Protein AF-A0A7S0HHM3-F1 (afdb_monomer_lite)

pLDDT: mean 81.06, std 15.21, range [30.91, 98.12]

Foldseek 3Di:
DPPPVVVVLLVVLVVDDVVVSLVSLCVVCVHFNFPPPDPVLVVFPPVLNVVCVVPPDRTDGSVVVNVVSVVCVCCVVPPQQLPPPAADEAEAECPDPPDHPVVVVVSQVNHPRRDYDYQHPFQDRHCREDPNGGPPCHVVVVVVVCVRVCVRVVHDDDD

Radius of gyration: 18.71 Å; chains: 1; bounding box: 44×27×52 Å

Organism: NCBI:txid33657

Secondary structure (DSSP, 8-state):
---HHHHHHHHHHHHS-HHHHHHHHHHHHTSSEE----TTGGGS-HHHHHHHHHH---EE-HHHHHHHHHHHHHHHHH--GGG--S-EEEEE-TT-SSS-HHHHHHHHHTSTTEEEEE--S-S-SS--SBTTTBGGGHHHHHHHHHHHHHHHTT-----

Sequence (159 aa):
MPSLLWEALGWLALLLPRAAAHCLLRIAYGGPYKKPKPRRADVLGAERAEMYARYWTTTYPIGASLHPISLFRILGSTLNYERLGLPVLALANPADRVNAFTATAAAVARLPRGELEVVLDSENTHVIAGDIFAPGSNERMVRRTLEFATRAAGVSHFP

Structure (mmCIF, N/CA/C/O backbone):
data_AF-A0A7S0HHM3-F1
#
_entry.id   AF-A0A7S0HHM3-F1
#
loop_
_atom_site.group_PDB
_atom_site.id
_atom_site.type_symbol
_atom_site.label_atom_id
_atom_site.label_alt_id
_atom_site.label_comp_id
_atom_site.label_asym_id
_atom_site.label_entity_id
_atom_site.label_seq_id
_atom_site.pdbx_PDB_ins_code
_atom_site.Cartn_x
_atom_site.Cartn_y
_atom_site.Cartn_z
_atom_site.occupancy
_atom_site.B_iso_or_equiv
_atom_site.auth_seq_id
_atom_site.auth_comp_id
_atom_site.auth_asym_id
_atom_site.auth_atom_id
_atom_site.pdbx_PDB_model_num
ATOM 1 N N . MET A 1 1 ? -4.991 12.072 -6.915 1.00 30.91 1 MET A N 1
ATOM 2 C CA . MET A 1 1 ? -6.287 1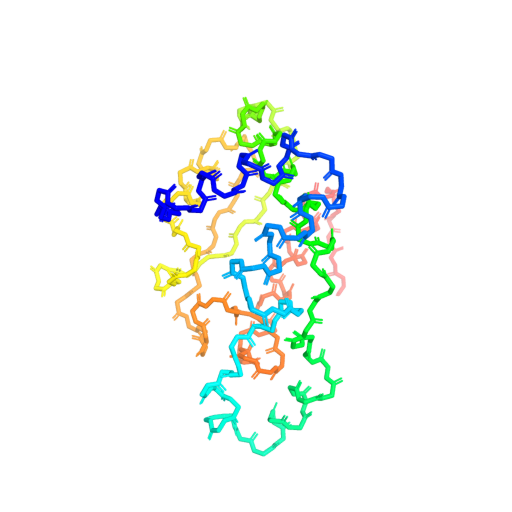1.696 -7.517 1.00 30.91 1 MET A CA 1
ATOM 3 C C . MET A 1 1 ? -5.993 10.828 -8.726 1.00 30.91 1 MET A C 1
ATOM 5 O O . MET A 1 1 ? -5.033 11.156 -9.422 1.00 30.91 1 MET A O 1
ATOM 9 N N . PRO A 1 2 ? -6.727 9.732 -8.974 1.00 46.19 2 PRO A N 1
ATOM 10 C CA . PRO A 1 2 ? -6.668 9.090 -10.280 1.00 46.19 2 PRO A CA 1
ATOM 11 C C . PRO A 1 2 ? -6.996 10.142 -11.344 1.00 46.19 2 PRO A C 1
ATOM 13 O O . PRO A 1 2 ? -7.764 11.067 -11.079 1.00 46.19 2 PRO A O 1
ATOM 16 N N . SER A 1 3 ? -6.394 10.055 -12.528 1.00 58.12 3 SER A N 1
ATOM 17 C CA . SER A 1 3 ? -6.823 10.927 -13.621 1.00 58.12 3 SER A CA 1
ATOM 18 C C . SER A 1 3 ? -8.307 10.671 -13.905 1.00 58.12 3 SER A C 1
ATOM 20 O O . SER A 1 3 ? -8.780 9.546 -13.750 1.00 58.12 3 SER A O 1
ATOM 22 N N . LEU A 1 4 ? -9.042 11.692 -14.347 1.00 52.81 4 LEU A N 1
ATOM 23 C CA . LEU A 1 4 ? -10.455 11.574 -14.741 1.00 52.81 4 LEU A CA 1
ATOM 24 C C . LEU A 1 4 ? -10.680 10.423 -15.749 1.00 52.81 4 LEU A C 1
ATOM 26 O O . LEU A 1 4 ? -11.704 9.744 -15.750 1.00 52.81 4 LEU A O 1
ATOM 30 N N . LEU A 1 5 ? -9.652 10.163 -16.564 1.00 58.94 5 LEU A N 1
ATOM 31 C CA . LEU A 1 5 ? -9.550 9.032 -17.480 1.00 58.94 5 LEU A CA 1
ATOM 32 C C . LEU A 1 5 ? -9.664 7.675 -16.764 1.00 58.94 5 LEU A C 1
ATOM 34 O O . LEU A 1 5 ? -10.292 6.757 -17.279 1.00 58.94 5 LEU A O 1
ATOM 38 N N . TRP A 1 6 ? -9.055 7.537 -15.587 1.00 60.56 6 TRP A N 1
ATOM 39 C CA . TRP A 1 6 ? -9.036 6.294 -14.823 1.00 60.56 6 TRP A CA 1
ATOM 40 C C . TRP A 1 6 ? -10.372 5.994 -14.156 1.00 60.56 6 TRP A C 1
ATOM 42 O O . TRP A 1 6 ? -10.821 4.849 -14.168 1.00 60.56 6 TRP A O 1
ATOM 52 N N . GLU A 1 7 ? -11.047 7.026 -13.655 1.00 62.50 7 GLU A N 1
ATOM 53 C CA . GLU A 1 7 ? -12.415 6.884 -13.160 1.00 62.50 7 GLU A CA 1
ATOM 54 C C . GLU A 1 7 ? -13.350 6.467 -14.301 1.00 62.50 7 GLU A C 1
ATOM 56 O O . GLU A 1 7 ? -14.043 5.457 -14.186 1.00 62.50 7 GLU A O 1
ATOM 61 N N . ALA A 1 8 ? -13.296 7.156 -15.446 1.00 68.56 8 ALA A N 1
ATOM 62 C CA . ALA A 1 8 ? -14.123 6.835 -16.609 1.00 68.56 8 ALA A CA 1
ATOM 63 C C . ALA A 1 8 ? -13.869 5.418 -17.162 1.00 68.56 8 ALA A C 1
ATOM 65 O O . ALA A 1 8 ? -14.816 4.673 -17.422 1.00 68.56 8 ALA A O 1
ATOM 66 N N . LEU A 1 9 ? -12.602 5.009 -17.304 1.00 69.50 9 LEU A N 1
ATOM 67 C CA . LEU A 1 9 ? -12.239 3.666 -17.771 1.00 69.50 9 LEU A CA 1
ATOM 68 C C . LEU A 1 9 ? -12.651 2.577 -16.777 1.00 69.50 9 LEU A C 1
ATOM 70 O O . LEU A 1 9 ? -13.123 1.522 -17.202 1.00 69.50 9 LEU A O 1
ATOM 74 N N . GLY A 1 10 ? -12.518 2.829 -15.472 1.00 65.75 10 GLY A N 1
ATOM 75 C CA . GLY A 1 10 ? -12.994 1.923 -14.430 1.00 65.75 10 GLY A CA 1
ATOM 76 C C . GLY A 1 10 ? -14.506 1.708 -14.507 1.00 65.75 10 GLY A C 1
ATOM 77 O O . GLY A 1 10 ? -14.965 0.567 -14.470 1.00 65.75 10 GLY A O 1
ATOM 78 N N . TRP A 1 11 ? -15.282 2.780 -14.691 1.00 66.38 11 TRP A N 1
ATOM 79 C CA . TRP A 1 11 ? -16.737 2.693 -14.851 1.00 66.38 11 TRP A CA 1
ATOM 80 C C . TRP A 1 11 ? -17.145 1.928 -16.108 1.00 66.38 11 TRP A C 1
ATOM 82 O O . TRP A 1 11 ? -17.957 1.007 -16.026 1.00 66.38 11 TRP A O 1
ATOM 92 N N . LEU A 1 12 ? -16.548 2.248 -17.256 1.00 71.69 12 LEU A N 1
ATOM 93 C CA . LEU A 1 12 ? -16.844 1.560 -18.512 1.00 71.69 12 LEU A CA 1
ATOM 94 C C . LEU A 1 12 ? -16.468 0.074 -18.449 1.00 71.69 12 LEU A C 1
ATOM 96 O O . LEU A 1 12 ? -17.251 -0.775 -18.868 1.00 71.69 12 LEU A O 1
ATOM 100 N N . ALA A 1 13 ? -15.321 -0.273 -17.860 1.00 71.25 13 ALA A N 1
ATOM 101 C CA . ALA A 1 13 ? -14.908 -1.667 -17.708 1.00 71.25 13 ALA A CA 1
ATOM 102 C C . ALA A 1 13 ? -15.842 -2.484 -16.794 1.00 71.25 13 ALA A C 1
ATOM 104 O O . ALA A 1 13 ? -15.921 -3.699 -16.945 1.00 71.25 13 ALA A O 1
ATOM 105 N N . LEU A 1 14 ? -16.562 -1.851 -15.863 1.00 68.44 14 LEU A N 1
ATOM 106 C CA . LEU A 1 14 ? -17.506 -2.538 -14.973 1.00 68.44 14 LEU A CA 1
ATOM 107 C C . LEU A 1 14 ? -18.922 -2.666 -15.548 1.00 68.44 14 LEU A C 1
ATOM 109 O O . LEU A 1 14 ? -19.664 -3.548 -15.124 1.00 68.44 14 LEU A O 1
ATOM 113 N N . LEU A 1 15 ? -19.314 -1.781 -16.466 1.00 78.94 15 LEU A N 1
ATOM 114 C CA . LEU A 1 15 ? -20.653 -1.772 -17.069 1.00 78.94 15 LEU A CA 1
ATOM 115 C C . LEU A 1 15 ? -20.746 -2.638 -18.332 1.00 78.94 15 LEU A C 1
ATOM 117 O O . LEU A 1 15 ? -21.839 -2.991 -18.768 1.00 78.94 15 LEU A O 1
ATOM 121 N N . LEU A 1 16 ? -19.605 -2.978 -18.928 1.00 80.12 16 LEU A N 1
ATOM 122 C CA . LEU A 1 16 ? -19.536 -3.793 -20.131 1.00 80.12 16 LEU A CA 1
ATOM 123 C C . LEU A 1 16 ? -19.557 -5.297 -19.805 1.00 80.12 16 LEU A C 1
ATOM 125 O O . LEU A 1 16 ? -18.983 -5.723 -18.799 1.00 80.12 16 LEU A O 1
ATOM 129 N N . PRO A 1 17 ? -20.119 -6.144 -20.693 1.00 84.50 17 PRO A N 1
ATOM 130 C CA . PRO A 1 17 ? -19.917 -7.587 -20.622 1.00 84.50 17 PRO A CA 1
ATOM 131 C C . PRO A 1 17 ? -18.426 -7.927 -20.527 1.00 84.50 17 PRO A C 1
ATOM 133 O O . PRO A 1 17 ? -17.597 -7.264 -21.153 1.00 84.50 17 PRO A O 1
ATOM 136 N N . ARG A 1 18 ? -18.070 -8.994 -19.800 1.00 77.06 18 ARG A N 1
ATOM 137 C CA . ARG A 1 18 ? -16.670 -9.358 -19.489 1.00 77.06 18 ARG A CA 1
ATOM 138 C C . ARG A 1 18 ? -15.729 -9.320 -20.702 1.00 77.06 18 ARG A C 1
ATOM 140 O O . ARG A 1 18 ? -14.599 -8.854 -20.579 1.00 77.06 18 ARG A O 1
ATOM 147 N N . ALA A 1 19 ? -16.185 -9.785 -21.866 1.00 80.06 19 ALA A N 1
ATOM 148 C CA . ALA A 1 19 ? -15.407 -9.755 -23.105 1.00 80.06 19 ALA A CA 1
ATOM 149 C C . ALA A 1 19 ? -15.112 -8.322 -23.594 1.00 80.06 19 ALA A C 1
ATOM 151 O O . ALA A 1 19 ? -13.980 -8.018 -23.968 1.00 80.06 19 ALA A O 1
ATOM 152 N N . ALA A 1 20 ? -16.101 -7.427 -23.533 1.00 80.44 20 ALA A N 1
ATOM 153 C CA . ALA A 1 20 ? -15.964 -6.022 -23.908 1.00 80.44 20 ALA A CA 1
ATOM 154 C C . ALA A 1 20 ? -15.145 -5.226 -22.875 1.00 80.44 20 ALA A C 1
ATOM 156 O O . ALA A 1 20 ? -14.298 -4.430 -23.266 1.00 80.44 20 ALA A O 1
ATOM 157 N N . ALA A 1 21 ? -15.298 -5.512 -21.578 1.00 78.06 21 ALA A N 1
ATOM 158 C CA . ALA A 1 21 ? -14.451 -4.963 -20.517 1.00 78.06 21 ALA A CA 1
ATOM 159 C C . ALA A 1 2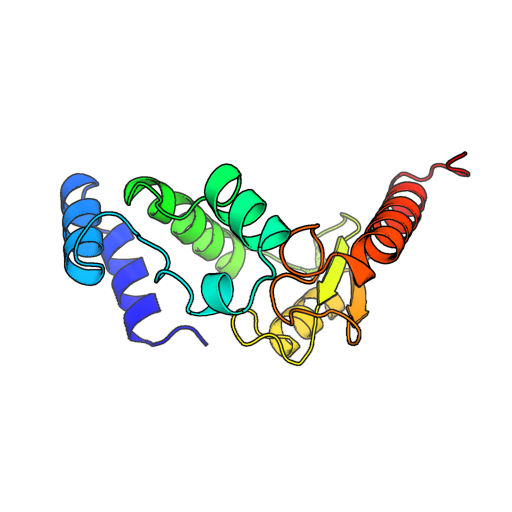1 ? -12.972 -5.350 -20.693 1.00 78.06 21 ALA A C 1
ATOM 161 O O . ALA A 1 21 ? -12.082 -4.503 -20.632 1.00 78.06 21 ALA A O 1
ATOM 162 N N . HIS A 1 22 ? -12.703 -6.629 -20.977 1.00 74.62 22 HIS A N 1
ATOM 163 C CA . HIS A 1 22 ? -11.362 -7.105 -21.321 1.00 74.62 22 HIS A CA 1
ATOM 164 C C . HIS A 1 22 ? -10.803 -6.409 -22.562 1.00 74.62 22 HIS A C 1
ATOM 166 O O . HIS A 1 22 ? -9.633 -6.036 -22.561 1.00 74.62 22 HIS A O 1
ATOM 172 N N . CYS A 1 23 ? -11.613 -6.246 -23.612 1.00 77.81 23 CYS A N 1
ATOM 173 C CA . CYS A 1 23 ? -11.196 -5.573 -24.838 1.00 77.81 23 CYS A CA 1
ATOM 174 C C . CYS A 1 23 ? -10.863 -4.097 -24.577 1.00 77.81 23 CYS A C 1
ATOM 176 O O . CYS A 1 23 ? -9.777 -3.654 -24.938 1.00 77.81 23 CYS A O 1
ATOM 178 N N . LEU A 1 24 ? -11.733 -3.371 -23.865 1.00 78.44 24 LEU A N 1
ATOM 179 C CA . LEU A 1 24 ? -11.530 -1.972 -23.481 1.00 78.44 24 LEU A CA 1
ATOM 180 C C . LEU A 1 24 ? -10.234 -1.789 -22.689 1.00 78.44 24 LEU A C 1
ATOM 182 O O . LEU A 1 24 ? -9.408 -0.950 -23.040 1.00 78.44 24 LEU A O 1
ATOM 186 N N . LEU A 1 25 ? -10.029 -2.601 -21.649 1.00 73.75 25 LEU A N 1
ATOM 187 C CA . LEU A 1 25 ? -8.807 -2.545 -20.854 1.00 73.75 25 LEU A CA 1
ATOM 188 C C . LEU A 1 25 ? -7.583 -2.918 -21.702 1.00 73.75 25 LEU A C 1
ATOM 190 O O . LEU A 1 25 ? -6.559 -2.248 -21.631 1.00 73.75 25 LEU A O 1
ATOM 194 N N . ARG A 1 26 ? -7.677 -3.934 -22.565 1.00 73.12 26 ARG A N 1
ATOM 195 C CA . ARG A 1 26 ? -6.578 -4.315 -23.464 1.00 73.12 26 ARG A CA 1
ATOM 196 C C . ARG A 1 26 ? -6.236 -3.215 -24.471 1.00 73.12 26 ARG A C 1
ATOM 198 O O . ARG A 1 26 ? -5.058 -3.054 -24.762 1.00 73.12 26 ARG A O 1
ATOM 205 N N . ILE A 1 27 ? -7.217 -2.470 -24.981 1.00 74.56 27 ILE A N 1
ATOM 206 C CA . ILE A 1 27 ? -7.008 -1.315 -25.869 1.00 74.56 27 ILE A CA 1
ATOM 207 C C . ILE A 1 27 ? -6.354 -0.169 -25.094 1.00 74.56 27 ILE A C 1
ATOM 209 O O . ILE A 1 27 ? -5.338 0.356 -25.538 1.00 74.56 27 ILE A O 1
ATOM 213 N N . ALA A 1 28 ? -6.875 0.165 -23.909 1.00 70.94 28 ALA A N 1
ATOM 214 C CA . ALA A 1 28 ? -6.318 1.215 -23.056 1.00 70.94 28 ALA A CA 1
ATOM 215 C C . ALA A 1 28 ? -4.864 0.929 -22.630 1.00 70.94 28 ALA A C 1
ATOM 217 O O . ALA A 1 28 ? -4.088 1.860 -22.428 1.00 70.94 28 ALA A O 1
ATOM 218 N N . TYR A 1 29 ? -4.489 -0.351 -22.518 1.00 65.12 29 TYR A N 1
ATOM 219 C CA . TYR A 1 29 ? -3.166 -0.791 -22.066 1.00 65.12 29 TYR A CA 1
ATOM 220 C C . TYR A 1 29 ? -2.261 -1.402 -23.148 1.00 65.12 29 TYR A C 1
ATOM 222 O O . TYR A 1 29 ? -1.115 -1.742 -22.857 1.00 65.12 29 TYR A O 1
ATOM 230 N N . GLY A 1 30 ? -2.741 -1.565 -24.382 1.00 63.62 30 GLY A N 1
ATOM 231 C CA . GLY A 1 30 ? -1.977 -2.122 -25.506 1.00 63.62 30 GLY A CA 1
ATOM 232 C C . GLY A 1 30 ? -1.586 -3.609 -25.400 1.00 63.62 30 GLY A C 1
ATOM 233 O O . GLY A 1 30 ? -0.712 -4.054 -26.142 1.00 63.62 30 GLY A O 1
ATOM 234 N N . GLY A 1 31 ? -2.177 -4.406 -24.497 1.00 64.75 31 GLY A N 1
ATOM 235 C CA . GLY A 1 31 ? -1.780 -5.809 -24.283 1.00 64.75 31 GLY A CA 1
ATOM 236 C C . GLY A 1 31 ? -2.056 -6.338 -22.869 1.00 64.75 31 GLY A C 1
ATOM 237 O O . GLY A 1 31 ? -2.897 -5.772 -22.168 1.00 64.75 31 GLY A O 1
ATOM 238 N N . PRO A 1 32 ? -1.397 -7.433 -22.423 1.00 61.09 32 PRO A N 1
ATOM 239 C CA . PRO A 1 32 ? -1.389 -7.766 -21.000 1.00 61.09 32 PRO A CA 1
ATOM 240 C C . PRO A 1 32 ? -0.859 -6.564 -20.213 1.00 61.09 32 PRO A C 1
ATOM 242 O O . PRO A 1 32 ? 0.025 -5.859 -20.708 1.00 61.09 32 PRO A O 1
ATOM 245 N N . TYR A 1 33 ? -1.390 -6.326 -19.009 1.00 51.72 33 TYR A N 1
ATOM 246 C CA . TYR A 1 33 ? -0.918 -5.229 -18.170 1.00 51.72 33 TYR A CA 1
ATOM 247 C C . TYR A 1 33 ? 0.523 -5.532 -17.755 1.00 51.72 33 TYR A C 1
ATOM 249 O O . TYR A 1 33 ? 0.785 -6.272 -16.803 1.00 51.72 33 TYR A O 1
ATOM 257 N N . LYS A 1 34 ? 1.465 -4.996 -18.527 1.00 53.72 34 LYS A N 1
ATOM 258 C CA . LYS A 1 34 ? 2.873 -4.941 -18.179 1.00 53.72 34 LYS A CA 1
ATOM 259 C C . LYS A 1 34 ? 3.016 -3.702 -17.318 1.00 53.72 34 LYS A C 1
ATOM 261 O O . LYS A 1 34 ? 2.821 -2.594 -17.821 1.00 53.72 34 LYS A O 1
ATOM 266 N N . LYS A 1 35 ? 3.367 -3.858 -16.034 1.00 50.94 35 LYS A N 1
ATOM 267 C CA . LYS A 1 35 ? 3.929 -2.696 -15.331 1.00 50.94 35 LYS A CA 1
ATOM 268 C C . LYS A 1 35 ? 5.106 -2.243 -16.198 1.00 50.94 35 LYS A C 1
ATOM 270 O O . LYS A 1 35 ? 5.884 -3.117 -16.598 1.00 50.94 35 LYS A O 1
ATOM 275 N N . PRO A 1 36 ? 5.210 -0.952 -16.569 1.00 45.00 36 PRO A N 1
ATOM 276 C CA . PRO A 1 36 ? 6.332 -0.492 -17.374 1.00 45.00 36 PRO A CA 1
ATOM 277 C C . PRO A 1 36 ? 7.604 -1.050 -16.743 1.00 45.00 36 PRO A C 1
ATOM 279 O O . PRO A 1 36 ? 7.772 -0.900 -15.528 1.00 45.00 36 PRO A O 1
ATOM 282 N N . LYS A 1 37 ? 8.424 -1.766 -17.541 1.00 46.97 37 LYS A N 1
ATOM 283 C CA . LYS A 1 37 ? 9.742 -2.253 -17.109 1.00 46.97 37 LYS A CA 1
ATOM 284 C C . LYS A 1 37 ? 10.372 -1.071 -16.408 1.00 46.97 37 LYS A C 1
ATOM 286 O O . LYS A 1 37 ? 10.549 -0.031 -17.056 1.00 46.97 37 LYS A O 1
ATOM 291 N N . PRO A 1 38 ? 10.584 -1.130 -15.093 1.00 47.53 38 PRO A N 1
ATOM 292 C CA . PRO A 1 38 ? 11.026 0.069 -14.465 1.00 47.53 38 PRO A CA 1
ATOM 293 C C . PRO A 1 38 ? 12.448 0.256 -14.984 1.00 47.53 38 PRO A C 1
ATOM 295 O O . PRO A 1 38 ? 13.251 -0.672 -14.928 1.00 47.53 38 PRO A O 1
ATOM 298 N N . ARG A 1 39 ? 12.792 1.491 -15.347 1.00 50.34 39 ARG A N 1
ATOM 299 C CA . ARG A 1 39 ? 14.187 1.959 -15.304 1.00 50.34 39 ARG A CA 1
ATOM 300 C C . ARG A 1 39 ? 14.872 1.635 -13.954 1.00 50.34 39 ARG A C 1
ATOM 302 O O . ARG A 1 39 ? 16.040 1.928 -13.787 1.00 50.34 39 ARG A O 1
ATOM 309 N N . ARG A 1 40 ? 14.133 1.087 -12.968 1.00 54.09 40 ARG A N 1
ATOM 310 C CA . ARG A 1 40 ? 14.590 0.655 -11.649 1.00 54.09 40 ARG A CA 1
ATOM 311 C C . ARG A 1 40 ? 15.445 -0.608 -11.665 1.00 54.09 40 ARG A C 1
ATOM 313 O O . ARG A 1 40 ? 16.312 -0.667 -10.818 1.00 54.09 40 ARG A O 1
ATOM 320 N N . ALA A 1 41 ? 15.244 -1.583 -12.560 1.00 54.53 41 ALA A N 1
ATOM 321 C CA . ALA A 1 41 ? 16.114 -2.773 -12.561 1.00 54.53 41 ALA A CA 1
ATOM 322 C C . ALA A 1 41 ? 17.577 -2.392 -12.846 1.00 54.53 41 ALA A C 1
ATOM 324 O O . ALA A 1 41 ? 18.478 -2.912 -12.204 1.00 54.53 41 ALA A O 1
ATOM 325 N N . ASP A 1 42 ? 17.779 -1.397 -13.711 1.00 59.03 42 ASP A N 1
ATOM 326 C CA . ASP A 1 42 ? 19.101 -0.893 -14.095 1.00 59.03 42 ASP A CA 1
ATOM 327 C C . ASP A 1 42 ? 19.801 -0.096 -12.971 1.00 59.03 42 ASP A C 1
ATOM 329 O O . ASP A 1 42 ? 21.012 0.092 -13.013 1.00 59.03 42 ASP A O 1
ATOM 333 N N . VAL A 1 43 ? 19.054 0.369 -11.957 1.00 70.06 43 VAL A N 1
ATOM 334 C CA . VAL A 1 43 ? 19.598 0.999 -10.730 1.00 70.06 43 VAL A CA 1
ATOM 335 C C . VAL A 1 43 ? 19.581 0.064 -9.517 1.00 70.06 43 VAL A C 1
ATOM 337 O O . VAL A 1 43 ? 20.049 0.445 -8.444 1.00 70.06 43 VAL A O 1
ATOM 340 N N . LEU A 1 44 ? 19.067 -1.161 -9.656 1.00 74.56 44 LEU A N 1
ATOM 341 C CA . LEU A 1 44 ? 19.261 -2.202 -8.654 1.00 74.56 44 LEU A CA 1
ATOM 342 C C . LEU A 1 44 ? 20.649 -2.817 -8.877 1.00 74.56 44 LEU A C 1
ATOM 344 O O . LEU A 1 44 ? 21.031 -3.120 -10.003 1.00 74.56 44 LEU A O 1
ATOM 348 N N . GLY A 1 45 ? 21.416 -3.014 -7.801 1.00 82.38 45 GLY A N 1
ATOM 349 C CA . GLY A 1 45 ? 22.643 -3.816 -7.876 1.00 82.38 45 GLY A CA 1
ATOM 350 C C . GLY A 1 45 ? 22.348 -5.224 -8.412 1.00 82.38 45 GLY A C 1
ATOM 351 O O . GLY A 1 45 ? 21.216 -5.695 -8.287 1.00 82.38 45 GLY A O 1
ATOM 352 N N . ALA A 1 46 ? 23.355 -5.890 -8.989 1.00 84.75 46 ALA A N 1
ATOM 353 C CA . ALA A 1 46 ? 23.197 -7.145 -9.739 1.00 84.75 46 ALA A CA 1
ATOM 354 C C . ALA A 1 46 ? 22.340 -8.202 -9.014 1.00 84.75 46 ALA A C 1
ATOM 356 O O . ALA A 1 46 ? 21.407 -8.746 -9.599 1.00 84.75 46 ALA A O 1
ATOM 357 N N . GLU A 1 47 ? 22.590 -8.412 -7.722 1.00 87.69 47 GLU A N 1
ATOM 358 C CA . GLU A 1 47 ? 21.831 -9.343 -6.878 1.00 87.69 47 GLU A CA 1
ATOM 359 C C . GLU A 1 47 ? 20.336 -8.985 -6.796 1.00 87.69 47 GLU A C 1
ATOM 361 O O . GLU A 1 47 ? 19.461 -9.812 -7.052 1.00 87.69 47 GLU A O 1
ATOM 366 N N . ARG A 1 48 ? 20.009 -7.717 -6.516 1.00 88.44 48 ARG A N 1
ATOM 367 C CA . ARG A 1 48 ? 18.612 -7.260 -6.422 1.00 88.44 48 ARG A CA 1
ATOM 368 C C . ARG A 1 48 ? 17.914 -7.263 -7.780 1.00 88.44 48 ARG A C 1
ATOM 370 O O . ARG A 1 48 ? 16.703 -7.475 -7.838 1.00 88.44 48 ARG A O 1
ATOM 377 N N . ALA A 1 49 ? 18.652 -7.056 -8.869 1.00 85.25 49 ALA A N 1
ATOM 378 C CA . ALA A 1 49 ? 18.126 -7.194 -10.222 1.00 85.25 49 ALA A CA 1
ATOM 379 C C . ALA A 1 49 ? 17.766 -8.657 -10.543 1.00 85.25 49 ALA A C 1
ATOM 381 O O . ALA A 1 49 ? 16.703 -8.910 -11.115 1.00 85.25 49 ALA A O 1
ATOM 382 N N . GLU A 1 50 ? 18.590 -9.619 -10.118 1.00 87.12 50 GLU A N 1
ATOM 383 C CA . GLU A 1 50 ? 18.290 -11.050 -10.240 1.00 87.12 50 GLU A CA 1
ATOM 384 C C . GLU A 1 50 ? 17.049 -11.433 -9.421 1.00 87.12 50 GLU A C 1
ATOM 386 O O . GLU A 1 50 ? 16.116 -12.045 -9.950 1.00 87.12 50 GLU A O 1
ATOM 391 N N . MET A 1 51 ? 16.973 -10.997 -8.159 1.00 88.50 51 MET A N 1
ATOM 392 C CA . MET A 1 51 ? 15.789 -11.210 -7.319 1.00 88.50 51 MET A CA 1
ATOM 393 C C . MET A 1 51 ? 14.529 -10.595 -7.938 1.00 88.50 51 MET A C 1
ATOM 395 O O . MET A 1 51 ? 13.471 -11.226 -7.947 1.00 88.50 51 MET A O 1
ATOM 399 N N 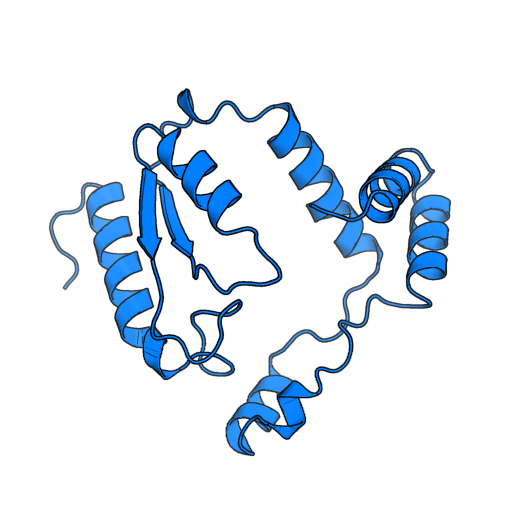. TYR A 1 52 ? 14.634 -9.384 -8.494 1.00 86.31 52 TYR A N 1
ATOM 400 C CA . TYR A 1 52 ? 13.537 -8.736 -9.208 1.00 86.31 52 TYR A CA 1
ATOM 401 C C . TYR A 1 52 ? 13.080 -9.572 -10.407 1.00 86.31 52 TYR A C 1
ATOM 403 O O . TYR A 1 52 ? 11.886 -9.816 -10.562 1.00 86.31 52 TYR A O 1
ATOM 411 N N . ALA A 1 53 ? 14.008 -10.056 -11.233 1.00 83.94 53 ALA A N 1
ATOM 412 C CA . ALA A 1 53 ? 13.676 -10.881 -12.391 1.00 83.94 53 ALA A CA 1
ATOM 413 C C . ALA A 1 53 ? 13.001 -12.204 -11.997 1.00 83.94 53 ALA A C 1
ATOM 415 O O . ALA A 1 53 ? 12.090 -12.658 -12.691 1.00 83.94 53 ALA A O 1
ATOM 416 N N . ARG A 1 54 ? 13.428 -12.806 -10.880 1.00 87.12 54 ARG A N 1
ATOM 417 C CA . ARG A 1 54 ? 12.935 -14.105 -10.414 1.00 87.12 54 ARG A CA 1
ATOM 418 C C . ARG A 1 54 ? 11.590 -14.030 -9.693 1.00 87.12 54 ARG A C 1
ATOM 420 O O . ARG A 1 54 ? 10.747 -14.898 -9.906 1.00 87.12 54 ARG A O 1
ATOM 427 N N . TYR A 1 55 ? 11.393 -13.032 -8.833 1.00 88.19 55 TYR A N 1
ATOM 428 C CA . TYR A 1 55 ? 10.263 -12.995 -7.897 1.00 88.19 55 TYR A CA 1
ATOM 429 C C . TYR A 1 55 ? 9.255 -11.878 -8.176 1.00 88.19 55 TYR A C 1
ATOM 431 O O . TYR A 1 55 ? 8.125 -11.933 -7.688 1.00 88.19 55 TYR A O 1
ATOM 439 N N . TRP A 1 56 ? 9.616 -10.857 -8.959 1.00 85.50 56 TRP A N 1
ATOM 440 C CA . TRP A 1 56 ? 8.709 -9.744 -9.205 1.00 85.50 56 TRP A CA 1
ATOM 441 C C . TRP A 1 56 ? 7.735 -10.048 -10.339 1.00 85.50 56 TRP A C 1
ATOM 443 O O . TRP A 1 56 ? 8.113 -10.272 -11.490 1.00 85.50 56 TRP A O 1
ATOM 453 N N . THR A 1 57 ? 6.438 -9.961 -10.049 1.00 80.88 57 THR A N 1
ATOM 454 C CA . THR A 1 57 ? 5.421 -10.072 -11.097 1.00 80.88 57 THR A CA 1
ATOM 455 C C . THR A 1 57 ? 5.438 -8.815 -11.969 1.00 80.88 57 THR A C 1
ATOM 457 O O . THR A 1 57 ? 5.057 -7.721 -11.541 1.00 80.88 57 THR A O 1
ATOM 460 N N . THR A 1 58 ? 5.879 -8.969 -13.216 1.00 73.88 58 THR A N 1
ATOM 461 C CA . THR A 1 58 ? 5.979 -7.879 -14.203 1.00 73.88 58 THR A CA 1
ATOM 462 C C . THR A 1 58 ? 4.774 -7.802 -15.139 1.00 73.88 58 THR A C 1
ATOM 464 O O . THR A 1 58 ? 4.566 -6.777 -15.789 1.00 73.88 58 THR A O 1
ATOM 467 N N . THR A 1 59 ? 3.963 -8.861 -15.190 1.00 70.38 59 THR A N 1
ATOM 468 C CA . THR A 1 59 ? 2.812 -8.973 -16.087 1.00 70.38 59 THR A CA 1
ATOM 469 C C . THR A 1 59 ? 1.627 -9.580 -15.350 1.00 70.38 59 THR A C 1
ATOM 471 O O . THR A 1 59 ? 1.751 -10.654 -14.769 1.00 70.38 59 THR A O 1
ATOM 474 N N . TYR A 1 60 ? 0.475 -8.915 -15.417 1.00 68.50 60 TYR A N 1
ATOM 475 C CA . TYR A 1 60 ? -0.787 -9.440 -14.900 1.00 68.50 60 TYR A CA 1
ATOM 476 C C . TYR A 1 60 ? -1.760 -9.709 -16.056 1.00 68.50 60 TYR A C 1
ATOM 478 O O . TYR A 1 60 ? -1.833 -8.904 -16.996 1.00 68.50 60 TYR A O 1
ATOM 486 N N . PRO A 1 61 ? -2.541 -10.806 -16.013 1.00 74.31 61 PRO A N 1
ATOM 487 C CA . PRO A 1 61 ? -3.656 -10.969 -16.933 1.00 74.31 61 PRO A CA 1
ATOM 488 C C . PRO A 1 61 ? -4.669 -9.852 -16.679 1.00 74.31 61 PRO A C 1
ATOM 490 O O . PRO A 1 61 ? -5.004 -9.555 -15.536 1.00 74.31 61 PRO A O 1
ATOM 493 N N . ILE A 1 62 ? -5.186 -9.248 -17.749 1.00 70.25 62 ILE A N 1
ATOM 494 C CA . ILE A 1 62 ? -6.052 -8.062 -17.658 1.00 70.25 62 ILE A CA 1
ATOM 495 C C . ILE A 1 62 ? -7.313 -8.297 -16.805 1.00 70.25 62 ILE A C 1
ATOM 497 O O . ILE A 1 62 ? -7.795 -7.389 -16.136 1.00 70.25 62 ILE A O 1
ATOM 501 N N . GLY A 1 63 ? -7.809 -9.539 -16.754 1.00 69.19 63 GLY A N 1
ATOM 502 C CA . GLY A 1 63 ? -8.936 -9.921 -15.901 1.00 69.19 63 GLY A CA 1
ATOM 503 C C . GLY A 1 63 ? -8.650 -9.831 -14.406 1.00 69.19 63 GLY A C 1
ATOM 504 O O . GLY A 1 63 ? -9.565 -9.565 -13.634 1.00 69.19 63 GLY A O 1
ATOM 505 N N . ALA A 1 64 ? -7.387 -9.967 -13.992 1.00 73.19 64 ALA A N 1
ATOM 506 C CA . ALA A 1 64 ? -6.999 -9.764 -12.600 1.00 73.19 64 ALA A CA 1
ATOM 507 C C . ALA A 1 64 ? -7.171 -8.300 -12.168 1.00 73.19 64 ALA A C 1
ATOM 509 O O . ALA A 1 64 ? -7.403 -8.049 -10.992 1.00 73.19 64 ALA A O 1
ATOM 510 N N . SER A 1 65 ? -7.124 -7.339 -13.101 1.00 68.75 65 SER A N 1
ATOM 511 C CA . SER A 1 65 ? -7.308 -5.912 -12.810 1.00 68.75 65 SER A CA 1
ATOM 512 C C . SER A 1 65 ? -8.759 -5.542 -12.478 1.00 68.75 65 SER A C 1
ATOM 514 O O . SER A 1 65 ? -8.983 -4.561 -11.774 1.00 68.75 65 SER A O 1
ATOM 516 N N . LEU A 1 66 ? -9.749 -6.328 -12.919 1.00 70.94 66 LEU A N 1
ATOM 517 C CA . LEU A 1 66 ? -11.169 -6.061 -12.641 1.00 70.94 66 LEU A CA 1
ATOM 518 C C . LEU A 1 66 ? -11.524 -6.240 -11.155 1.00 70.94 66 LEU A C 1
ATOM 520 O O . LEU A 1 66 ? -12.379 -5.525 -10.629 1.00 70.94 66 LEU A O 1
ATOM 524 N N . HIS A 1 67 ? -10.852 -7.167 -10.469 1.00 74.88 67 HIS A N 1
ATOM 525 C CA . HIS A 1 67 ? -11.086 -7.465 -9.055 1.00 74.88 67 HIS A CA 1
ATOM 526 C C . HIS A 1 67 ? -10.748 -6.295 -8.115 1.00 74.88 67 HIS A C 1
ATOM 528 O O . HIS A 1 67 ? -11.643 -5.870 -7.383 1.00 74.88 67 HIS A O 1
ATOM 534 N N . PRO A 1 68 ? -9.529 -5.715 -8.131 1.00 69.81 68 PRO A N 1
ATOM 535 C CA . PRO A 1 68 ? -9.213 -4.571 -7.285 1.00 69.81 68 PRO A CA 1
ATOM 536 C C . PRO A 1 68 ? -10.052 -3.343 -7.650 1.00 69.81 68 PRO A C 1
ATOM 538 O O . PRO A 1 68 ? -10.482 -2.642 -6.744 1.00 69.81 68 PRO A O 1
ATOM 541 N N . ILE A 1 69 ? -10.369 -3.106 -8.931 1.00 71.62 69 ILE A N 1
ATOM 542 C CA . ILE A 1 69 ? -11.266 -2.005 -9.337 1.00 71.62 69 ILE A CA 1
ATOM 543 C C . ILE A 1 69 ? -12.649 -2.159 -8.684 1.00 71.62 69 ILE A C 1
ATOM 545 O O . ILE A 1 69 ? -13.170 -1.213 -8.093 1.00 71.62 69 ILE A O 1
ATOM 549 N N . SER A 1 70 ? -13.224 -3.364 -8.743 1.00 73.81 70 SER A N 1
ATOM 550 C CA . SER A 1 70 ? -14.517 -3.659 -8.114 1.00 73.81 70 SER A CA 1
ATOM 551 C C . SER A 1 70 ? -14.457 -3.470 -6.597 1.00 73.81 70 SER A C 1
ATOM 553 O O . SER A 1 70 ? -15.339 -2.837 -6.018 1.00 73.81 70 SER A O 1
ATOM 555 N N . LEU A 1 71 ? -13.391 -3.972 -5.965 1.00 75.69 71 LEU A N 1
ATOM 556 C CA . LEU A 1 71 ? -13.170 -3.872 -4.526 1.00 75.69 71 LEU A CA 1
ATOM 557 C C . LEU A 1 71 ? -13.023 -2.414 -4.072 1.00 75.69 71 LEU A C 1
ATOM 559 O O . LEU A 1 71 ? -13.705 -2.005 -3.138 1.00 75.69 71 LEU A O 1
ATOM 563 N N . PHE A 1 72 ? -12.195 -1.612 -4.749 1.00 74.00 72 PHE A N 1
ATOM 564 C CA . PHE A 1 72 ? -12.009 -0.196 -4.423 1.00 74.00 72 PHE A CA 1
ATOM 565 C C . PHE A 1 72 ? -13.297 0.604 -4.567 1.00 74.00 72 PHE A C 1
ATOM 567 O O . PHE A 1 72 ? -13.537 1.496 -3.761 1.00 74.00 72 PHE A O 1
ATOM 574 N N . ARG A 1 73 ? -14.151 0.281 -5.546 1.00 71.19 73 ARG A N 1
ATOM 575 C CA . ARG A 1 73 ? -15.445 0.953 -5.691 1.00 71.19 73 ARG A CA 1
ATOM 576 C C . ARG A 1 73 ? -16.387 0.615 -4.542 1.00 71.19 73 ARG A C 1
ATOM 578 O O . ARG A 1 73 ? -16.986 1.523 -3.972 1.00 71.19 73 ARG A O 1
ATOM 585 N N . ILE A 1 74 ? -16.520 -0.672 -4.214 1.00 75.75 74 ILE A N 1
ATOM 586 C CA . ILE A 1 74 ? -17.376 -1.114 -3.106 1.00 75.75 74 ILE A CA 1
ATOM 587 C C . ILE A 1 74 ? -16.874 -0.463 -1.819 1.00 75.75 74 ILE A C 1
ATOM 589 O O . ILE A 1 74 ? -17.586 0.334 -1.225 1.00 75.75 74 ILE A O 1
ATOM 593 N N . LEU A 1 75 ? -15.609 -0.684 -1.458 1.00 75.56 75 LEU A N 1
ATOM 594 C CA . LEU A 1 75 ? -15.044 -0.137 -0.228 1.00 75.56 75 LEU A CA 1
ATOM 595 C C . LEU A 1 75 ? -15.073 1.398 -0.210 1.00 75.56 75 LEU A C 1
ATOM 597 O O . LEU A 1 75 ? -15.521 1.984 0.763 1.00 75.56 75 LEU A O 1
ATOM 601 N N . GLY A 1 76 ? -14.675 2.073 -1.287 1.00 71.44 76 GLY A N 1
ATOM 602 C CA . GLY A 1 76 ? -14.643 3.537 -1.332 1.00 71.44 76 GLY A CA 1
ATOM 603 C C . GLY A 1 76 ? -16.015 4.205 -1.199 1.00 71.44 76 GLY A C 1
ATOM 604 O O . GLY A 1 76 ? -16.087 5.335 -0.728 1.00 71.44 76 GLY A O 1
ATOM 605 N N . SER A 1 77 ? -17.097 3.520 -1.585 1.00 71.69 77 SER A N 1
ATOM 606 C CA . SER A 1 77 ? -18.465 4.055 -1.497 1.00 71.69 77 SER A CA 1
ATOM 607 C C . SER A 1 77 ? -19.248 3.579 -0.273 1.00 71.69 77 SER A C 1
ATOM 609 O O . SER A 1 77 ? -20.215 4.234 0.107 1.00 71.69 77 SER A O 1
ATOM 611 N N . THR A 1 78 ? -18.849 2.471 0.361 1.00 78.00 78 THR A N 1
ATOM 612 C CA . THR A 1 78 ? -19.619 1.866 1.461 1.00 78.00 78 THR A CA 1
ATOM 613 C C . THR A 1 78 ? -18.878 1.802 2.791 1.00 78.00 78 THR A C 1
ATOM 615 O O . THR A 1 78 ? -19.495 1.480 3.807 1.00 78.00 78 THR A O 1
ATOM 618 N N . LEU A 1 79 ? -17.565 2.048 2.825 1.00 82.44 7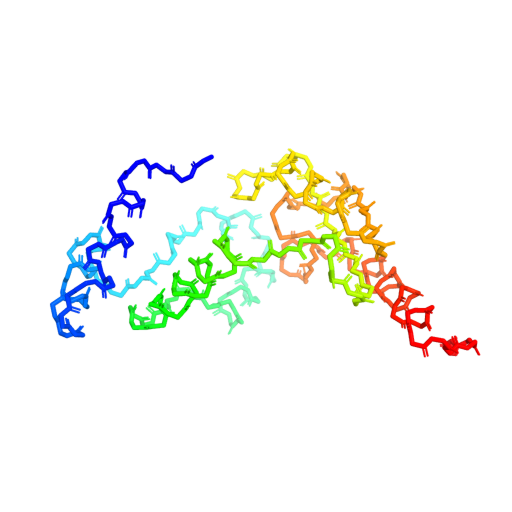9 LEU A N 1
ATOM 619 C CA . LEU A 1 79 ? -16.786 1.907 4.051 1.00 82.44 79 LEU A CA 1
ATOM 620 C C . LEU A 1 79 ? -17.033 3.090 4.992 1.00 82.44 79 LEU A C 1
ATOM 622 O O . LEU A 1 79 ? -16.705 4.237 4.697 1.00 82.44 79 LEU A O 1
ATOM 626 N N . ASN A 1 80 ? -17.583 2.782 6.162 1.00 88.62 80 ASN A N 1
ATOM 627 C CA . ASN A 1 80 ? -17.663 3.704 7.284 1.00 88.62 80 ASN A CA 1
ATOM 628 C C . ASN A 1 80 ? -16.475 3.421 8.214 1.00 88.62 80 ASN A C 1
ATOM 630 O O . ASN A 1 80 ? -16.479 2.428 8.944 1.00 88.62 80 ASN A O 1
ATOM 634 N N . TYR A 1 81 ? -15.451 4.271 8.135 1.00 89.00 81 TYR A N 1
ATOM 635 C CA . TYR A 1 81 ? -14.198 4.113 8.877 1.00 89.00 81 TYR A CA 1
ATOM 636 C C . TYR A 1 81 ? -14.427 4.118 10.391 1.00 89.00 81 TYR A C 1
ATOM 638 O O . TYR A 1 81 ? -13.833 3.324 11.113 1.00 89.00 81 TYR A O 1
ATOM 646 N N . GLU A 1 82 ? -15.364 4.935 10.855 1.00 93.19 82 GLU A N 1
ATOM 647 C CA . GLU A 1 82 ? -15.702 5.116 12.263 1.00 93.19 82 GLU A CA 1
ATOM 648 C C . GLU A 1 82 ? -16.357 3.865 12.874 1.00 93.19 82 GLU A C 1
ATOM 650 O O . GLU A 1 82 ? -16.352 3.682 14.090 1.00 93.19 82 GLU A O 1
ATOM 655 N N . ARG A 1 83 ? -16.911 2.975 12.039 1.00 91.62 83 ARG A N 1
ATOM 656 C CA . ARG A 1 83 ? -17.524 1.703 12.460 1.00 91.62 83 ARG A CA 1
ATOM 657 C C . ARG A 1 83 ? -16.603 0.493 12.291 1.00 91.62 83 ARG A C 1
ATOM 659 O O . ARG A 1 83 ? -17.002 -0.618 12.642 1.00 91.62 83 ARG A O 1
ATOM 666 N N . LEU A 1 84 ? -15.388 0.674 11.772 1.00 89.25 84 LEU A N 1
ATOM 667 C CA . LEU A 1 84 ? -14.407 -0.404 11.670 1.00 89.25 84 LEU A CA 1
ATOM 668 C C . LEU A 1 84 ? -13.776 -0.681 13.041 1.00 89.25 84 LEU A C 1
ATOM 670 O O . LEU A 1 84 ? -12.862 0.011 13.473 1.00 89.25 84 LEU A O 1
ATOM 674 N N . GLY A 1 85 ? -14.251 -1.728 13.720 1.00 86.56 85 GLY A N 1
ATOM 675 C CA . GLY A 1 85 ? -13.739 -2.137 15.038 1.00 86.56 85 GLY A CA 1
ATOM 676 C C . GLY A 1 85 ? -12.399 -2.887 15.019 1.00 86.56 85 GLY A C 1
ATOM 677 O O . GLY A 1 85 ? -11.847 -3.186 16.080 1.00 86.56 85 GLY A O 1
ATOM 678 N N . LEU A 1 86 ? -11.877 -3.212 13.832 1.00 90.25 86 LEU A N 1
ATOM 679 C CA . LEU A 1 86 ? -10.601 -3.908 13.677 1.00 90.25 86 LEU A CA 1
ATOM 680 C C . LEU A 1 86 ? -9.431 -2.940 13.931 1.00 90.25 86 LEU A C 1
ATOM 682 O O . LEU A 1 86 ? -9.454 -1.824 13.410 1.00 90.25 86 LEU A O 1
ATOM 686 N N . PRO A 1 87 ? -8.394 -3.347 14.684 1.00 95.06 87 PRO A N 1
ATOM 687 C CA . PRO A 1 87 ? -7.143 -2.599 14.762 1.00 95.06 87 PRO A CA 1
ATOM 688 C C . PRO A 1 87 ? -6.504 -2.485 13.382 1.00 95.06 87 PRO A C 1
ATOM 690 O O . PRO A 1 87 ? -6.397 -3.484 12.670 1.00 95.06 87 PRO A O 1
ATOM 693 N N . VAL A 1 88 ? -6.019 -1.296 13.028 1.00 95.94 88 VAL A N 1
ATOM 694 C CA . VAL A 1 88 ? -5.318 -1.071 11.758 1.00 95.94 88 VAL A CA 1
ATOM 695 C C . VAL A 1 88 ? -4.002 -0.350 12.004 1.00 95.94 88 VAL A C 1
ATOM 697 O O . VAL A 1 88 ? -3.986 0.732 12.581 1.00 95.94 88 VAL A O 1
ATOM 700 N N . LEU A 1 89 ? -2.911 -0.926 11.500 1.00 97.50 89 LEU A N 1
ATOM 701 C CA . LEU A 1 89 ? -1.630 -0.248 11.340 1.00 97.50 89 LEU A CA 1
ATOM 702 C C . LEU A 1 89 ? -1.456 0.129 9.870 1.00 97.50 89 LEU A C 1
ATOM 704 O O . LEU A 1 89 ? -1.506 -0.733 8.993 1.00 97.50 89 LEU A O 1
ATOM 708 N N . ALA A 1 90 ? -1.217 1.408 9.611 1.00 97.19 90 ALA A N 1
ATOM 709 C CA . ALA A 1 90 ? -0.797 1.914 8.317 1.00 97.19 90 ALA A CA 1
ATOM 710 C C . ALA A 1 90 ? 0.660 2.373 8.390 1.00 97.19 90 ALA A C 1
ATOM 712 O O . ALA A 1 90 ? 1.034 3.157 9.258 1.00 97.19 90 ALA A O 1
ATOM 713 N N . LEU A 1 91 ? 1.467 1.912 7.440 1.00 97.38 91 LEU A N 1
ATOM 714 C CA . LEU A 1 91 ? 2.853 2.328 7.245 1.00 97.38 91 LEU A CA 1
ATOM 715 C C . LEU A 1 91 ? 2.898 3.132 5.944 1.00 97.38 91 LEU A C 1
ATOM 717 O O . LEU A 1 91 ? 2.517 2.610 4.895 1.00 97.38 91 LEU A O 1
ATOM 721 N N . ALA A 1 92 ? 3.293 4.405 5.996 1.00 97.19 92 ALA A N 1
ATOM 722 C CA . ALA A 1 92 ? 3.229 5.279 4.824 1.00 97.19 92 ALA A CA 1
ATOM 723 C C . ALA A 1 92 ? 4.401 6.260 4.744 1.00 97.19 92 ALA A C 1
ATOM 725 O O . ALA A 1 92 ? 4.858 6.792 5.753 1.00 97.19 92 ALA A O 1
ATOM 726 N N . ASN A 1 93 ? 4.846 6.551 3.522 1.00 97.19 93 ASN A N 1
ATOM 727 C CA . ASN A 1 93 ? 5.880 7.545 3.247 1.00 97.19 93 ASN A CA 1
ATOM 728 C C . ASN A 1 93 ? 5.242 8.791 2.590 1.00 97.19 93 ASN A C 1
ATOM 730 O O . ASN A 1 93 ? 4.524 8.647 1.597 1.00 97.19 93 ASN A O 1
ATOM 734 N N . PRO A 1 94 ? 5.494 10.017 3.087 1.00 97.44 94 PRO A N 1
ATOM 735 C CA . PRO A 1 94 ? 4.957 11.252 2.505 1.00 97.44 94 PRO A CA 1
ATOM 736 C C . PRO A 1 94 ? 5.396 11.527 1.061 1.00 97.44 94 PRO A C 1
ATOM 738 O O . PRO A 1 94 ? 4.718 12.256 0.341 1.00 97.44 94 PRO A O 1
ATOM 741 N N . ALA A 1 95 ? 6.517 10.946 0.633 1.00 95.94 95 ALA A N 1
ATOM 742 C CA . ALA A 1 95 ? 7.057 11.051 -0.717 1.00 95.94 95 ALA A CA 1
ATOM 743 C C . ALA A 1 95 ? 6.613 9.900 -1.646 1.00 95.94 95 ALA A C 1
ATOM 745 O O . ALA A 1 95 ? 7.150 9.762 -2.754 1.00 95.94 95 ALA A O 1
ATOM 746 N N . ASP A 1 96 ? 5.656 9.059 -1.229 1.00 94.56 96 ASP A N 1
ATOM 747 C CA . ASP A 1 96 ? 5.014 8.098 -2.130 1.00 94.56 96 ASP A CA 1
ATOM 748 C C . ASP A 1 96 ? 4.270 8.862 -3.244 1.00 94.56 96 ASP A C 1
ATOM 750 O O . ASP A 1 96 ? 3.454 9.751 -3.001 1.00 94.56 96 ASP A O 1
ATOM 754 N N . ARG A 1 97 ? 4.585 8.531 -4.500 1.00 89.62 97 ARG A N 1
ATOM 755 C CA . ARG A 1 97 ? 3.965 9.132 -5.694 1.00 89.62 97 ARG A CA 1
ATOM 756 C C . ARG A 1 97 ? 2.807 8.305 -6.250 1.00 89.62 97 ARG A C 1
ATOM 758 O O . ARG A 1 97 ? 2.165 8.727 -7.208 1.00 89.62 97 ARG A O 1
ATOM 765 N N . VAL A 1 98 ? 2.584 7.114 -5.706 1.00 87.38 98 VAL A N 1
ATOM 766 C CA . VAL A 1 98 ? 1.542 6.174 -6.122 1.00 87.38 98 VAL A CA 1
ATOM 767 C C . VAL A 1 98 ? 0.369 6.241 -5.152 1.00 87.38 98 VAL A C 1
ATOM 769 O O . VAL A 1 98 ? -0.767 6.399 -5.593 1.00 87.38 98 VAL A O 1
ATOM 772 N N . ASN A 1 99 ? 0.636 6.177 -3.845 1.00 87.81 99 ASN A N 1
ATOM 773 C CA . ASN A 1 99 ? -0.388 6.327 -2.814 1.00 87.81 99 ASN A CA 1
ATOM 774 C C . ASN A 1 99 ? -0.349 7.735 -2.216 1.00 87.81 99 ASN A C 1
ATOM 776 O O . ASN A 1 99 ? 0.703 8.227 -1.820 1.00 87.81 99 ASN A O 1
ATOM 780 N N . ALA A 1 100 ? -1.508 8.385 -2.112 1.00 91.69 100 ALA A N 1
ATOM 781 C CA . ALA A 1 100 ? -1.593 9.719 -1.531 1.00 91.69 100 ALA A CA 1
ATOM 782 C C . ALA A 1 100 ? -1.485 9.651 -0.001 1.00 91.69 100 ALA A C 1
ATOM 784 O O . ALA A 1 100 ? -2.451 9.293 0.673 1.00 91.69 100 ALA A O 1
ATOM 785 N N . PHE A 1 101 ? -0.334 10.049 0.545 1.00 95.50 101 PHE A N 1
ATOM 786 C CA . PHE A 1 101 ? -0.079 10.042 1.989 1.00 95.50 101 PHE A CA 1
ATOM 787 C C . PHE A 1 101 ? -1.168 10.757 2.796 1.00 95.50 101 PHE A C 1
ATOM 789 O O . PHE A 1 101 ? -1.662 10.215 3.779 1.00 95.50 101 PHE A O 1
ATOM 796 N N . THR A 1 102 ? -1.588 11.948 2.365 1.00 96.38 102 THR A N 1
ATOM 797 C CA . THR A 1 102 ? -2.611 12.737 3.068 1.00 96.38 102 THR A CA 1
ATOM 798 C C . THR A 1 102 ? -3.967 12.035 3.109 1.00 96.38 102 THR A C 1
ATOM 800 O O . THR A 1 102 ? -4.647 12.090 4.130 1.00 96.38 102 THR A O 1
ATOM 803 N N . ALA A 1 103 ? -4.344 11.326 2.040 1.00 92.31 103 ALA A N 1
ATOM 804 C CA . ALA A 1 103 ? -5.571 10.5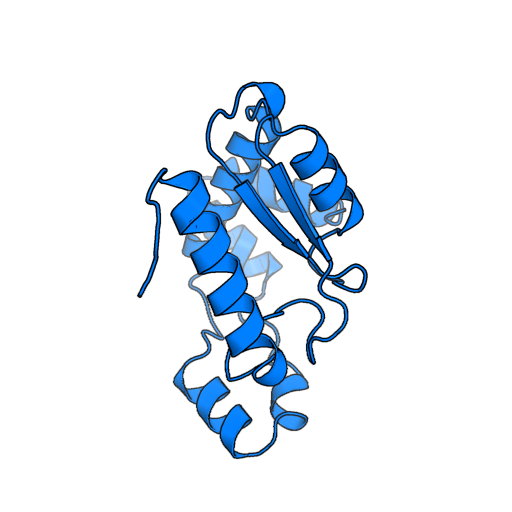36 2.009 1.00 92.31 103 ALA A CA 1
ATOM 805 C C . ALA A 1 103 ? -5.480 9.324 2.948 1.00 92.31 103 ALA A C 1
ATOM 807 O O . ALA A 1 103 ? -6.425 9.055 3.687 1.00 92.31 103 ALA A O 1
ATOM 808 N N . THR A 1 104 ? -4.332 8.636 2.972 1.00 94.19 104 THR A N 1
ATOM 809 C CA . THR A 1 104 ? -4.070 7.548 3.925 1.00 94.19 104 THR A CA 1
ATOM 810 C C . THR A 1 104 ? -4.141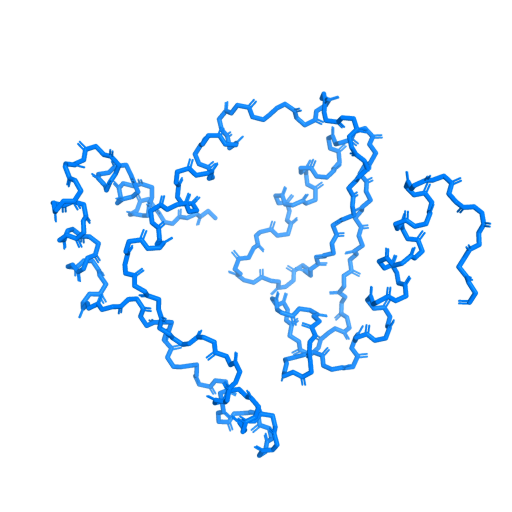 8.052 5.364 1.00 94.19 104 THR A C 1
ATOM 812 O O . THR A 1 104 ? -4.848 7.468 6.179 1.00 94.19 104 THR A O 1
ATOM 815 N N . ALA A 1 105 ? -3.469 9.163 5.674 1.00 96.94 105 ALA A N 1
ATOM 816 C CA . ALA A 1 105 ? -3.452 9.746 7.010 1.00 96.94 105 ALA A CA 1
ATOM 817 C C . ALA A 1 105 ? -4.859 10.151 7.473 1.00 96.94 105 ALA A C 1
ATOM 819 O O . ALA A 1 105 ? -5.261 9.820 8.586 1.00 96.94 105 ALA A O 1
ATOM 820 N N . ALA A 1 106 ? -5.637 10.793 6.596 1.00 95.12 106 ALA A N 1
ATOM 821 C CA . ALA A 1 106 ? -7.020 11.161 6.878 1.00 95.12 106 ALA A CA 1
ATOM 822 C C . ALA A 1 106 ? -7.919 9.935 7.109 1.00 95.12 106 ALA A C 1
ATOM 824 O O . ALA A 1 106 ? -8.755 9.952 8.007 1.00 95.12 106 ALA A O 1
ATOM 825 N N . ALA A 1 107 ? -7.746 8.862 6.330 1.00 92.81 107 ALA A N 1
ATOM 826 C CA . ALA A 1 107 ? -8.501 7.626 6.519 1.00 92.81 107 ALA A CA 1
ATOM 827 C C . ALA A 1 107 ? -8.163 6.949 7.856 1.00 92.81 107 ALA A C 1
ATOM 829 O O . ALA A 1 107 ? -9.068 6.546 8.582 1.00 92.81 107 ALA A O 1
ATOM 830 N N . VAL A 1 108 ? -6.876 6.869 8.209 1.00 96.00 108 VAL A N 1
ATOM 831 C CA . VAL A 1 108 ? -6.420 6.254 9.466 1.00 96.00 108 VAL A CA 1
ATOM 832 C C . VAL A 1 108 ? -6.899 7.043 10.680 1.00 96.00 108 VAL A C 1
ATOM 834 O O . VAL A 1 108 ? -7.348 6.439 11.647 1.00 96.00 108 VAL A O 1
ATOM 837 N N . ALA A 1 109 ? -6.888 8.377 10.611 1.00 96.12 109 ALA A N 1
ATOM 838 C CA . ALA A 1 109 ? -7.372 9.240 11.689 1.00 96.12 109 ALA A CA 1
ATOM 839 C C . ALA A 1 109 ? -8.867 9.049 12.012 1.00 96.12 109 ALA A C 1
ATOM 841 O O . ALA A 1 109 ? -9.306 9.391 13.106 1.00 96.12 109 ALA A O 1
ATOM 842 N N . ARG A 1 110 ? -9.654 8.507 11.073 1.00 95.12 110 ARG A N 1
ATOM 843 C CA . ARG A 1 110 ? -11.082 8.202 11.266 1.00 95.12 110 ARG A CA 1
ATOM 844 C C . ARG A 1 110 ? -11.331 6.824 11.883 1.00 95.12 110 ARG A C 1
ATOM 846 O O . ARG A 1 110 ? -12.459 6.531 12.269 1.00 95.12 110 ARG A O 1
ATOM 853 N N . LEU A 1 111 ? -10.315 5.962 11.945 1.00 95.38 111 LEU A N 1
ATOM 854 C CA . LEU A 1 111 ? -10.451 4.617 12.496 1.00 95.38 111 LEU A CA 1
ATOM 855 C C . LEU A 1 111 ? -10.423 4.666 14.033 1.00 95.38 111 LEU A C 1
ATOM 857 O O . LEU A 1 111 ? -9.491 5.239 14.596 1.00 95.38 111 LEU A O 1
ATOM 861 N N . PRO A 1 112 ? -11.348 3.982 14.734 1.00 95.50 112 PRO A N 1
ATOM 862 C CA . PRO A 1 112 ? -11.351 3.914 16.199 1.00 95.50 112 PRO A CA 1
ATOM 863 C C . PRO A 1 112 ? -10.052 3.370 16.808 1.00 95.50 112 PRO A C 1
ATOM 865 O O . PRO A 1 112 ? -9.694 3.709 17.932 1.00 95.50 112 PRO A O 1
ATOM 868 N N . ARG A 1 113 ? -9.364 2.484 16.077 1.00 95.12 113 ARG A N 1
ATOM 869 C CA . ARG A 1 113 ? -8.117 1.818 16.488 1.00 95.12 113 ARG A CA 1
ATOM 870 C C . ARG A 1 113 ? -7.059 1.892 15.380 1.00 95.12 113 ARG A C 1
ATOM 872 O O . ARG A 1 113 ? -6.444 0.881 15.042 1.00 95.12 113 ARG A O 1
ATOM 879 N N . GLY A 1 114 ? -6.917 3.069 14.767 1.00 96.62 114 GLY A N 1
ATOM 880 C CA . GLY A 1 114 ? -5.930 3.340 13.722 1.00 96.62 114 GLY A CA 1
ATOM 881 C C . GLY A 1 114 ? -4.586 3.820 14.274 1.00 96.62 114 GLY A C 1
ATOM 882 O O . GLY A 1 114 ? -4.535 4.752 15.069 1.00 96.62 114 GLY A O 1
ATOM 883 N N . GLU A 1 115 ? -3.494 3.225 13.805 1.00 97.94 115 GLU A N 1
ATOM 884 C CA . GLU A 1 115 ? -2.124 3.694 14.020 1.00 97.94 115 GLU A CA 1
ATOM 885 C C . GLU A 1 115 ? -1.501 4.042 12.660 1.00 97.94 115 GLU A C 1
ATOM 887 O O . GLU A 1 115 ? -1.531 3.228 11.736 1.00 97.94 115 GLU A O 1
ATOM 892 N N . LEU A 1 116 ? -0.924 5.240 12.526 1.00 98.12 116 LEU A N 1
ATOM 893 C CA . LEU A 1 116 ? -0.129 5.630 11.358 1.00 98.12 116 LEU A CA 1
ATOM 894 C C . LEU A 1 116 ? 1.339 5.734 11.764 1.00 98.12 116 LEU A C 1
ATOM 896 O O . LEU A 1 116 ? 1.686 6.538 12.626 1.00 98.12 116 LEU A O 1
ATOM 900 N N . GLU A 1 117 ? 2.203 4.980 11.098 1.00 97.75 117 GLU A N 1
ATOM 901 C CA . GLU A 1 117 ? 3.647 5.163 11.172 1.00 97.75 117 GLU A CA 1
ATOM 902 C C . GLU A 1 117 ? 4.172 5.785 9.878 1.00 97.75 117 GLU A C 1
ATOM 904 O O . GLU A 1 117 ? 3.940 5.293 8.768 1.00 97.75 117 GLU A O 1
ATOM 909 N N . VAL A 1 118 ? 4.885 6.898 10.045 1.00 97.81 118 VAL A N 1
ATOM 910 C CA . VAL A 1 118 ? 5.506 7.636 8.949 1.00 97.81 118 VAL A CA 1
ATOM 911 C C . VAL A 1 118 ? 6.897 7.063 8.696 1.00 97.81 118 VAL A C 1
ATOM 913 O O . VAL A 1 118 ? 7.779 7.149 9.546 1.00 97.81 118 VAL A O 1
ATOM 916 N N . VAL A 1 119 ? 7.096 6.492 7.512 1.00 96.56 119 VAL A N 1
ATOM 917 C CA . VAL A 1 119 ? 8.334 5.811 7.119 1.00 96.56 119 VAL A CA 1
ATOM 918 C C . VAL A 1 119 ? 9.152 6.728 6.219 1.00 96.56 119 VAL A C 1
ATOM 920 O O . VAL A 1 119 ? 8.852 6.849 5.034 1.00 96.56 119 VAL A O 1
ATOM 923 N N . LEU A 1 120 ? 10.161 7.400 6.777 1.00 95.25 120 LEU A N 1
ATOM 924 C CA . LEU A 1 120 ? 10.990 8.387 6.059 1.00 95.25 120 LEU A CA 1
ATOM 925 C C . LEU A 1 120 ? 12.313 7.816 5.535 1.00 95.25 120 LEU A C 1
ATOM 927 O O . LEU A 1 120 ? 12.882 8.335 4.582 1.00 95.25 120 LEU A O 1
ATOM 931 N N . ASP A 1 121 ? 12.787 6.750 6.154 1.00 90.94 121 ASP A N 1
ATOM 932 C CA . ASP A 1 121 ? 14.130 6.181 6.045 1.00 90.94 121 ASP A CA 1
ATOM 933 C C . ASP A 1 121 ? 14.163 4.893 5.205 1.00 90.94 121 ASP A C 1
ATOM 935 O O . ASP A 1 121 ? 14.979 4.008 5.439 1.00 90.94 121 ASP A O 1
ATOM 939 N N . SER A 1 122 ? 13.265 4.774 4.226 1.00 92.50 122 SER A N 1
ATOM 940 C CA . SER A 1 122 ? 13.277 3.672 3.262 1.00 92.50 122 SER A CA 1
ATOM 941 C C . SER A 1 122 ? 13.930 4.096 1.949 1.00 92.50 122 SER A C 1
ATOM 943 O O . SER A 1 122 ? 13.689 5.195 1.444 1.00 92.50 122 SER A O 1
ATOM 945 N N . GLU A 1 123 ? 14.699 3.192 1.344 1.00 92.38 123 GLU A N 1
ATOM 946 C CA . GLU A 1 123 ? 15.327 3.374 0.033 1.00 92.38 123 GLU A CA 1
ATOM 947 C C . GLU A 1 123 ? 14.299 3.539 -1.101 1.00 92.38 123 GLU A C 1
ATOM 949 O O . GLU A 1 123 ? 14.626 4.031 -2.186 1.00 92.38 123 GLU A O 1
ATOM 954 N N . ASN A 1 124 ? 13.041 3.152 -0.866 1.00 91.88 124 ASN A N 1
ATOM 955 C CA . ASN A 1 124 ? 11.944 3.350 -1.798 1.00 91.88 124 ASN A CA 1
ATOM 956 C C . ASN A 1 124 ? 10.731 3.968 -1.105 1.00 91.88 124 ASN A C 1
ATOM 958 O O . ASN A 1 124 ? 10.230 3.463 -0.108 1.00 91.88 124 ASN A O 1
ATOM 962 N N . THR A 1 125 ? 10.183 5.027 -1.697 1.00 93.38 125 THR A N 1
ATOM 963 C CA . THR A 1 125 ? 9.051 5.741 -1.096 1.00 93.38 125 THR A CA 1
ATOM 964 C C . THR A 1 125 ? 7.708 5.035 -1.278 1.00 93.38 125 THR A C 1
ATOM 966 O O . THR A 1 125 ? 6.758 5.376 -0.591 1.00 93.38 125 THR A O 1
ATOM 969 N N . HIS A 1 126 ? 7.600 4.058 -2.184 1.00 93.12 126 HIS A N 1
ATOM 970 C CA . HIS A 1 126 ? 6.355 3.315 -2.420 1.00 93.12 126 HIS A CA 1
ATOM 971 C C . HIS A 1 126 ? 6.411 1.880 -1.883 1.00 93.12 126 HIS A C 1
ATOM 973 O O . HIS A 1 126 ? 5.455 1.391 -1.290 1.00 93.12 126 HIS A O 1
ATOM 979 N N . VAL A 1 127 ? 7.534 1.190 -2.099 1.00 92.25 127 VAL A N 1
ATOM 980 C CA . VAL A 1 127 ? 7.770 -0.171 -1.596 1.00 92.25 127 VAL A CA 1
ATOM 981 C C . VAL A 1 127 ? 8.680 -0.070 -0.379 1.00 92.25 127 VAL A C 1
ATOM 983 O O . VAL A 1 127 ? 9.883 -0.248 -0.490 1.00 92.25 127 VAL A O 1
ATOM 986 N N . ILE A 1 128 ? 8.092 0.270 0.764 1.00 93.38 128 ILE A N 1
ATOM 987 C CA . ILE A 1 128 ? 8.809 0.644 1.995 1.00 93.38 128 ILE A CA 1
ATOM 988 C C . ILE A 1 128 ? 9.381 -0.535 2.799 1.00 93.38 128 ILE A C 1
ATOM 990 O O . ILE A 1 128 ? 9.970 -0.323 3.855 1.00 93.38 128 ILE A O 1
ATOM 994 N N . ALA A 1 129 ? 9.169 -1.765 2.334 1.00 93.19 129 ALA A N 1
ATOM 995 C CA . ALA A 1 129 ? 9.732 -2.994 2.881 1.00 93.19 129 ALA A CA 1
ATOM 996 C C . ALA A 1 129 ? 9.919 -4.015 1.748 1.00 93.19 129 ALA A C 1
ATOM 998 O O . ALA A 1 129 ? 9.163 -4.018 0.770 1.00 93.19 129 ALA A O 1
ATOM 999 N N . GLY A 1 130 ? 10.896 -4.899 1.901 1.00 92.75 130 GLY A N 1
ATOM 1000 C CA . GLY A 1 130 ? 11.183 -6.039 1.040 1.00 92.75 130 GLY A CA 1
ATOM 1001 C C . GLY A 1 130 ? 12.606 -6.004 0.489 1.00 92.75 130 GLY A C 1
ATOM 1002 O O . GLY A 1 130 ? 13.095 -4.955 0.068 1.00 92.75 130 GLY A O 1
ATOM 1003 N N . ASP A 1 131 ? 13.225 -7.180 0.397 1.00 93.75 131 ASP A N 1
ATOM 1004 C CA . ASP A 1 131 ? 14.649 -7.374 0.067 1.00 93.75 131 ASP A CA 1
ATOM 1005 C C . ASP A 1 131 ? 15.086 -6.709 -1.249 1.00 93.75 131 ASP A C 1
ATOM 1007 O O . ASP A 1 131 ? 16.234 -6.306 -1.425 1.00 93.75 131 ASP A O 1
ATOM 1011 N N . ILE A 1 132 ? 14.149 -6.559 -2.188 1.00 91.56 132 ILE A N 1
ATOM 1012 C CA . ILE A 1 132 ? 14.422 -5.996 -3.511 1.00 91.56 132 ILE A CA 1
ATOM 1013 C C . ILE A 1 132 ? 14.497 -4.462 -3.474 1.00 91.56 132 ILE A C 1
ATOM 1015 O O . ILE A 1 132 ? 15.401 -3.879 -4.068 1.00 91.56 132 ILE A O 1
ATOM 1019 N N . PHE A 1 133 ? 13.543 -3.782 -2.831 1.00 90.69 133 PHE A N 1
ATOM 1020 C CA . PHE A 1 133 ? 13.396 -2.322 -2.957 1.00 90.69 133 PHE A CA 1
ATOM 1021 C C . PHE A 1 133 ? 13.692 -1.539 -1.682 1.00 90.69 133 PHE A C 1
ATOM 1023 O O . PHE A 1 133 ? 14.036 -0.366 -1.799 1.00 90.69 133 PHE A O 1
ATOM 1030 N N . ALA A 1 134 ? 13.579 -2.163 -0.514 1.00 92.88 134 ALA A N 1
ATOM 1031 C CA . ALA A 1 134 ? 13.796 -1.521 0.774 1.00 92.88 134 ALA A CA 1
ATOM 1032 C C . ALA A 1 134 ? 14.323 -2.527 1.816 1.00 92.88 134 ALA A C 1
ATOM 1034 O O . ALA A 1 134 ? 13.661 -2.779 2.825 1.00 92.88 134 ALA A O 1
ATOM 1035 N N . PRO A 1 135 ? 15.482 -3.165 1.561 1.00 93.81 135 PRO A N 1
ATOM 1036 C CA . PRO A 1 135 ? 16.046 -4.135 2.492 1.00 93.81 135 PRO A CA 1
ATOM 1037 C C . PRO A 1 135 ? 16.401 -3.503 3.845 1.00 93.81 135 PRO A C 1
ATOM 1039 O O . PRO A 1 135 ? 16.222 -4.149 4.876 1.00 93.81 135 PRO A O 1
ATOM 1042 N N . GLY A 1 136 ? 16.854 -2.242 3.867 1.00 93.88 136 GLY A N 1
ATOM 1043 C CA . GLY A 1 136 ? 17.300 -1.566 5.086 1.00 93.88 136 GLY A CA 1
ATOM 1044 C C . GLY A 1 136 ? 16.195 -1.313 6.115 1.00 93.88 136 GLY A C 1
ATOM 1045 O O . GLY A 1 136 ? 16.478 -1.206 7.307 1.00 93.88 136 GLY A O 1
ATOM 1046 N N . SER A 1 137 ? 14.930 -1.262 5.694 1.00 94.69 137 SER A N 1
ATOM 1047 C CA . SER A 1 137 ? 13.790 -1.062 6.595 1.00 94.69 137 SER A CA 1
ATOM 1048 C C . SER A 1 137 ? 13.130 -2.366 7.058 1.00 94.69 137 SER A C 1
ATOM 1050 O O . SER A 1 137 ? 12.299 -2.320 7.967 1.00 94.69 137 SER A O 1
ATOM 1052 N N . ASN A 1 138 ? 13.493 -3.525 6.493 1.00 94.88 138 ASN A N 1
ATOM 1053 C CA . ASN A 1 138 ? 12.820 -4.807 6.739 1.00 94.88 138 ASN A CA 1
ATOM 1054 C C . ASN A 1 138 ? 12.687 -5.160 8.219 1.00 94.88 138 ASN A C 1
ATOM 1056 O O . ASN A 1 138 ? 11.579 -5.386 8.701 1.00 94.88 138 ASN A O 1
ATOM 1060 N N . GLU A 1 139 ? 13.806 -5.203 8.941 1.00 95.44 139 GLU A N 1
ATOM 1061 C CA . GLU A 1 139 ? 13.830 -5.646 10.337 1.00 95.44 139 GLU A CA 1
ATOM 1062 C C . GLU A 1 139 ? 12.931 -4.765 11.210 1.00 95.44 139 GLU A C 1
ATOM 1064 O O . GLU A 1 139 ? 12.108 -5.259 11.985 1.00 95.44 139 GLU A O 1
ATOM 1069 N N . ARG A 1 140 ? 13.005 -3.444 11.012 1.00 95.38 140 ARG A N 1
ATOM 1070 C CA . ARG A 1 140 ? 12.146 -2.492 11.717 1.00 95.38 140 ARG A CA 1
ATOM 1071 C C . ARG A 1 140 ? 10.673 -2.692 11.366 1.00 95.38 140 ARG A C 1
ATOM 1073 O O . ARG A 1 140 ? 9.845 -2.706 12.273 1.00 95.38 140 ARG A O 1
ATOM 1080 N N . MET A 1 141 ? 10.345 -2.849 10.082 1.00 95.44 141 MET A N 1
ATOM 1081 C CA . MET A 1 141 ? 8.967 -3.047 9.615 1.00 95.44 141 MET A CA 1
ATOM 1082 C C . MET A 1 141 ? 8.360 -4.338 10.170 1.00 95.44 141 MET A C 1
ATOM 1084 O O . MET A 1 141 ? 7.213 -4.336 10.624 1.00 95.44 141 MET A O 1
ATOM 1088 N N . VAL A 1 142 ? 9.135 -5.426 10.185 1.00 96.00 142 VAL A N 1
ATOM 1089 C CA . VAL A 1 142 ? 8.733 -6.713 10.767 1.00 96.00 142 VAL A CA 1
ATOM 1090 C C . VAL A 1 142 ? 8.487 -6.557 12.260 1.00 96.00 142 VAL A C 1
ATOM 1092 O O . VAL A 1 142 ? 7.382 -6.843 12.720 1.00 96.00 142 VAL A O 1
ATOM 1095 N N . ARG A 1 143 ? 9.467 -6.031 13.007 1.00 96.50 143 ARG A N 1
ATOM 1096 C CA . ARG A 1 143 ? 9.339 -5.805 14.451 1.00 96.50 143 ARG A CA 1
ATOM 1097 C C . ARG A 1 143 ? 8.105 -4.968 14.772 1.00 96.50 143 ARG A C 1
ATOM 1099 O O . ARG A 1 143 ? 7.285 -5.367 15.592 1.00 96.50 143 ARG A O 1
ATOM 1106 N N . ARG A 1 144 ? 7.917 -3.850 14.071 1.00 96.44 144 ARG A N 1
ATOM 1107 C CA . ARG A 1 144 ? 6.772 -2.961 14.270 1.00 96.44 144 ARG A CA 1
ATOM 1108 C C . ARG A 1 144 ? 5.431 -3.645 14.009 1.00 96.44 144 ARG A C 1
ATOM 1110 O O . ARG A 1 144 ? 4.473 -3.438 14.759 1.00 96.44 144 ARG A O 1
ATOM 1117 N N . THR A 1 145 ? 5.356 -4.430 12.938 1.00 96.12 145 THR A N 1
ATOM 1118 C CA . THR A 1 145 ? 4.142 -5.163 12.564 1.00 96.12 145 THR A CA 1
ATOM 1119 C C . THR A 1 145 ? 3.818 -6.236 13.601 1.00 96.12 145 THR A C 1
ATOM 1121 O O . THR A 1 145 ? 2.659 -6.370 13.986 1.00 96.12 145 THR A O 1
ATOM 1124 N N . LEU A 1 146 ? 4.828 -6.949 14.110 1.00 96.06 146 LEU A N 1
ATOM 1125 C CA . LEU A 1 146 ? 4.662 -7.953 15.164 1.00 96.06 146 LEU A CA 1
ATOM 1126 C C . LEU A 1 146 ? 4.256 -7.325 16.499 1.00 96.06 146 LEU A C 1
ATOM 1128 O O . LEU A 1 146 ? 3.305 -7.794 17.123 1.00 96.06 146 LEU A O 1
ATOM 1132 N N . GLU A 1 147 ? 4.906 -6.236 16.914 1.00 96.12 147 GLU A N 1
ATOM 1133 C CA . GLU A 1 147 ? 4.528 -5.466 18.106 1.00 96.12 147 GLU A CA 1
ATOM 1134 C C . GLU A 1 147 ? 3.060 -5.022 18.027 1.00 96.12 147 GLU A C 1
ATOM 1136 O O . GLU A 1 147 ? 2.304 -5.170 18.989 1.00 96.12 147 GLU A O 1
ATOM 1141 N N . PHE A 1 148 ? 2.637 -4.510 16.868 1.00 96.38 148 PHE A N 1
ATOM 1142 C CA . PHE A 1 148 ? 1.249 -4.133 16.630 1.00 96.38 148 PHE A CA 1
ATOM 1143 C C . PHE A 1 148 ? 0.301 -5.334 16.693 1.00 96.38 148 PHE A C 1
ATOM 1145 O O . PHE A 1 148 ? -0.687 -5.285 17.423 1.00 96.38 148 PHE A O 1
ATOM 1152 N N . ALA A 1 149 ? 0.596 -6.412 15.962 1.00 94.75 149 ALA A N 1
ATOM 1153 C CA . ALA A 1 149 ? -0.255 -7.597 15.889 1.00 94.75 149 ALA A CA 1
ATOM 1154 C C . ALA A 1 149 ? -0.441 -8.252 17.266 1.00 94.75 149 ALA A C 1
ATOM 1156 O O . ALA A 1 149 ? -1.554 -8.622 17.629 1.00 94.75 149 ALA A O 1
ATOM 1157 N N . THR A 1 150 ? 0.627 -8.311 18.059 1.00 93.69 150 THR A N 1
ATOM 1158 C CA . THR A 1 150 ? 0.635 -8.839 19.430 1.00 93.69 150 THR A CA 1
ATOM 1159 C C . THR A 1 150 ? -0.313 -8.046 20.331 1.00 93.69 150 THR A C 1
ATOM 1161 O O . THR A 1 150 ? -1.216 -8.619 20.945 1.00 93.69 150 THR A O 1
ATOM 1164 N N . ARG A 1 151 ? -0.194 -6.707 20.329 1.00 92.56 151 ARG A N 1
ATOM 1165 C CA . ARG A 1 151 ? -1.117 -5.819 21.060 1.00 92.56 151 ARG A CA 1
ATOM 1166 C C . ARG A 1 151 ? -2.553 -5.935 20.553 1.00 92.56 151 ARG A C 1
ATOM 1168 O O . ARG A 1 151 ? -3.487 -5.974 21.349 1.00 92.56 151 ARG A O 1
ATOM 1175 N N . ALA A 1 152 ? -2.738 -5.983 19.236 1.00 90.88 152 ALA A N 1
ATOM 1176 C CA . ALA A 1 152 ? -4.047 -6.071 18.597 1.00 90.88 152 ALA A CA 1
ATOM 1177 C C . ALA A 1 152 ? -4.777 -7.379 18.944 1.00 90.88 152 ALA A C 1
ATOM 1179 O O . ALA A 1 152 ? -5.990 -7.350 19.154 1.00 90.88 152 ALA A O 1
ATOM 1180 N N . ALA A 1 153 ? -4.038 -8.487 19.050 1.00 88.62 153 ALA A N 1
ATOM 1181 C CA . ALA A 1 153 ? -4.541 -9.803 19.429 1.00 88.62 153 ALA A CA 1
ATOM 1182 C C . ALA A 1 153 ? -4.741 -9.979 20.947 1.00 88.62 153 ALA A C 1
ATOM 1184 O O . ALA A 1 153 ? -5.278 -10.999 21.369 1.00 88.62 153 ALA A O 1
ATOM 1185 N N . GLY A 1 154 ? -4.320 -9.011 21.772 1.00 82.56 154 GLY A N 1
ATOM 1186 C CA . GLY A 1 154 ? -4.390 -9.119 23.232 1.00 82.56 154 GLY A CA 1
ATOM 1187 C C . GLY A 1 154 ? -3.417 -10.147 23.816 1.00 82.56 154 GLY A C 1
ATOM 1188 O O . GLY A 1 154 ? -3.624 -10.619 24.931 1.00 82.56 154 GLY A O 1
ATOM 1189 N N . VAL A 1 155 ? -2.367 -10.506 23.073 1.00 72.25 155 VAL A N 1
ATOM 1190 C CA . VAL A 1 155 ? -1.332 -11.435 23.530 1.00 72.25 155 VAL A CA 1
ATOM 1191 C C . VAL A 1 155 ? -0.242 -10.621 24.218 1.00 72.25 155 VAL A C 1
ATOM 1193 O O . VAL A 1 155 ? 0.333 -9.706 23.639 1.00 72.25 155 VAL A O 1
ATOM 1196 N N . SER A 1 156 ? 0.045 -10.919 25.478 1.00 56.53 156 SER A N 1
ATOM 1197 C CA . SER A 1 156 ? 1.179 -10.356 26.207 1.00 56.53 156 SER A CA 1
ATOM 1198 C C . SER A 1 156 ? 2.416 -11.224 25.954 1.00 56.53 156 SER A C 1
ATOM 1200 O O . SER A 1 156 ? 2.514 -12.289 26.545 1.00 56.53 156 SER A O 1
ATOM 1202 N N . HIS A 1 157 ? 3.338 -10.730 25.117 1.00 51.72 157 HIS A N 1
ATOM 1203 C CA . HIS A 1 157 ? 4.638 -11.300 24.691 1.00 51.72 157 HIS A CA 1
ATOM 1204 C C . HIS A 1 157 ? 4.666 -12.082 23.367 1.00 51.72 157 HIS A C 1
ATOM 1206 O O . HIS A 1 157 ? 3.969 -13.075 23.180 1.00 51.72 157 HIS A O 1
ATOM 1212 N N . PHE A 1 158 ? 5.575 -11.638 22.494 1.00 48.06 158 PHE A N 1
ATOM 1213 C CA . PHE A 1 158 ? 6.235 -12.449 21.473 1.00 48.06 158 PHE A CA 1
ATOM 1214 C C . PHE A 1 158 ? 7.642 -12.775 22.014 1.00 48.06 158 PHE A C 1
ATOM 1216 O O . PHE A 1 158 ? 8.270 -11.850 22.540 1.00 48.06 158 PHE A O 1
ATOM 1223 N N . PRO A 1 159 ? 8.102 -14.038 21.974 1.00 50.41 159 PRO A N 1
ATOM 1224 C CA . PRO A 1 159 ? 9.474 -14.394 22.334 1.00 50.41 159 PRO A CA 1
ATOM 1225 C C . PRO A 1 159 ? 10.502 -13.815 21.355 1.00 50.41 159 PRO A C 1
ATOM 1227 O O . PRO A 1 159 ? 10.141 -13.592 20.174 1.00 50.41 159 PRO A O 1
#

=== Feature glossary ===
Annotated list of the representations used here:

Nearest PDB structures. The Foldseek neighbor list gives the closest experimentally determined structures in the PDB, ranked by structural alignment. TM-score near 1 means near-identical fold; near 0.3 means only rough topology match. This is how one finds what a novel AlphaFold prediction most resembles in the solved-structure universe.

Foldseek 3Di. Foldseek's 3Di representation compresses backbone geometry into a per-residue letter drawn from a learned twenty-state alphabet. It captures the tertiary interaction pattern around each residue — which residues are packed against it in space, regardless of where they are in sequence.

Radius of gyration, Cα contacts, bounding box. Radius of gyration (Rg) is the root-mean-square distance of Cα atoms from their centroid — a single number for overall size and compactness. A globular domain of N residues has Rg ≈ 2.2·N^0.38 Å; an extended or disordered chain has a much larger Rg. The Cα contact count is the number of residue pairs whose Cα atoms are within 8 Å and are more than four positions apart in sequence — a standard proxy for tertiary packing density. The bounding box is the smallest axis-aligned box enclosing all Cα atoms.

InterPro / GO / CATH / organism. The annotation block draws on four external resources. InterPro: which protein families and domains the sequence belongs to. GO: standardized terms for what the protein does, what process it participates in, and where in the cell it acts. CATH: which structural fold it has in the CATH hierarchy. Organism: the species of origin.

mmCIF coordinates. The mmCIF block holds the 3D Cartesian coordinates of each backbone atom (N, Cα, C, O) in ångströms. mmCIF is the PDB's canonical archive format — a tagged-loop text representation of the atomic model.

pLDDT. pLDDT is the predicted lDDT-Cα score: AlphaFold's confidence that the local environment of each residue (all inter-atomic distances within 15 Å) is correctly placed. It is a per-residue number between 0 and 100, with higher meaning more reliable.

Backbone torsions (φ/ψ). φ (phi) and ψ (psi) are the two rotatable backbone dihedrals per residue: φ is the C(i-1)–N–Cα–C torsion, ψ is the N–Cα–C–N(i+1) torsion, both in degrees on (−180°, 180°]. α-helical residues cluster near (−60°, −45°); β-strand residues near (−120°, +130°). A Ramachandran plot is simply a scatter of (φ, ψ) for every residue.

B-factor. For experimental (PDB) structures, the B-factor (temperature factor) quantifies the positional spread of each atom in the crystal — a combination of thermal vibration and static disorder — in units of Å². High B-factors mark flexible loops or poorly resolved regions; low B-factors mark the rigid, well-ordered core.

Secondary structure (3-state, P-SEA). SS3 is a coarse helix/strand/coil call (letters a/b/c) made by the P-SEA algorithm from inter-Cα distances and dihedrals. It is less detailed than DSSP but needs only Cα positions.

Predicted aligned error. Predicted aligned error is AlphaFold's pairwise confidence. Unlike pLDDT (per-residue), PAE is per-residue-pair and captures whether two parts of the structure are correctly placed relative to each other. Units are ångströms of expected positional error.

Solvent-accessible surface area. Solvent-accessible surface area (SASA) is the area in Å² traced out by the centre of a 1.4 Å probe sphere (a water molecule) rolled over the protein's van der Waals surface (Shrake–Rupley / Lee–Richards construction). Buried residues have near-zero SASA; fully exposed residues can exceed 200 Å². The total SASA scales roughly with the number of surface residues.

Secondary structure (8-state, DSSP). The SS8 string is DSSP's per-residue secondary-structure call. α-helix (H) means an i→i+4 H-bond ladder; β-strand (E) means the residue participates in a β-sheet; 3₁₀ (G) and π (I) are tighter and wider helices; T/S are turns/bends; '-' is loop.

Rendered structure images. Structure images are PyMOL renders from six orthogonal camera directions. Cartoon representation draws helices as coils and strands as arrows; sticks shows the backbone as bonds; surface shows the solvent-excluded envelope. Rainbow coloring maps sequence position to hue (blue→red, N→C); chain coloring assigns a distinct color per polypeptide.

Sequence. The amino-acid sequence is the protein's primary structure: the linear order of residues from the N-terminus to the C-terminus, written in one-letter code. Everything else here — the 3D coordinates, the secondary structure, the domain annotations — is ultimately a consequence of this string.

Contact-map, Ramachandran, and PAE plots. Three diagnostic plots accompany the record. The Cα contact map visualizes the tertiary structure as a 2D adjacency matrix (8 Å cutoff, sequence-local contacts suppressed). The Ramachandran plot shows the distribution of backbone (φ, ψ) torsions, with points in the α and β basins reflecting secondary structure content. The PAE plot shows AlphaFold's inter-residue confidence as a color matrix.